Protein AF-A0A8E2E405-F1 (afdb_monomer_lite)

InterPro domains:
  IPR010730 Heterokaryon incompatibility [PF06985] (7-87)
  IPR052895 Heterokaryon Regulation/Transcriptional Modulator [PTHR24148] (1-90)

Secondary structure (DSSP, 8-state):
----TT-------HHHHS-SS-HHHHHHHHHHHHHHHHH-S-------S--TTHHHHHHHHHHHHHTPPP-SS-HHHHHHHHHHHHTS----

Foldseek 3Di:
DPDDPVDDDDDDDLVPNADPPDPVRNVVVVVCVVVVCVPDPDDDDDLDDDDDCQVLLVVLVVCVVVVDDDDDDDVVVNVVVVVVSVPDPDDD

Radius of gyration: 17.03 Å; chains: 1; bounding box: 45×35×33 Å

Sequence (92 aa):
RLRDPSFERMIWVDAICIDQDNFEEKSHQIQLMAKIYSKAIRALAWLGEAAGDSNRALKGIRIAAEKESTSSLDNKTIQQAIPALLQRQWQE

Structure (mmCIF, N/CA/C/O backbone):
data_AF-A0A8E2E405-F1
#
_entry.id   AF-A0A8E2E405-F1
#
loop_
_atom_site.group_PDB
_atom_site.id
_atom_site.type_symbol
_atom_site.label_atom_id
_atom_site.label_alt_id
_atom_site.label_comp_id
_atom_site.label_asym_id
_atom_site.label_entity_id
_atom_site.label_seq_id
_atom_site.pdbx_PDB_ins_code
_atom_site.Cartn_x
_atom_site.Cartn_y
_atom_site.Cartn_z
_atom_site.occupancy
_atom_site.B_iso_or_equiv
_atom_site.auth_seq_id
_atom_site.auth_comp_id
_atom_site.auth_asym_id
_atom_site.auth_atom_id
_atom_site.pdbx_PDB_model_num
ATOM 1 N N . ARG A 1 1 ? 6.677 -15.557 -1.743 1.00 70.25 1 ARG A N 1
ATOM 2 C CA . ARG A 1 1 ? 5.311 -15.976 -2.137 1.00 70.25 1 ARG A CA 1
ATOM 3 C C . ARG A 1 1 ? 4.391 -15.780 -0.934 1.00 70.25 1 ARG A C 1
ATOM 5 O O . ARG A 1 1 ? 4.725 -16.298 0.120 1.00 70.25 1 ARG A O 1
ATOM 12 N N . LEU A 1 2 ? 3.325 -14.979 -1.057 1.00 83.19 2 LEU A N 1
ATOM 13 C CA . LEU A 1 2 ? 2.430 -14.651 0.069 1.00 83.19 2 LEU A CA 1
ATOM 14 C C . LEU A 1 2 ? 1.394 -15.760 0.334 1.00 83.19 2 LEU A C 1
ATOM 16 O O . LEU A 1 2 ? 1.154 -16.121 1.480 1.00 83.19 2 LEU A O 1
ATOM 20 N N . ARG A 1 3 ? 0.830 -16.342 -0.731 1.00 88.62 3 ARG A N 1
ATOM 21 C CA . ARG A 1 3 ? -0.164 -17.424 -0.658 1.00 88.62 3 ARG A CA 1
ATOM 22 C C . ARG A 1 3 ? 0.504 -18.788 -0.503 1.00 88.62 3 ARG A C 1
ATOM 24 O O . ARG A 1 3 ? 1.259 -19.207 -1.387 1.00 88.62 3 ARG A O 1
ATOM 31 N N . ASP A 1 4 ? 0.199 -19.474 0.589 1.00 90.31 4 ASP A N 1
ATOM 32 C CA . ASP A 1 4 ? 0.708 -20.804 0.913 1.00 90.31 4 ASP A CA 1
ATOM 33 C C . ASP A 1 4 ? -0.417 -21.624 1.564 1.00 90.31 4 ASP A C 1
ATOM 35 O O . ASP A 1 4 ? -0.931 -21.188 2.589 1.00 90.31 4 ASP A O 1
ATOM 39 N N . PRO A 1 5 ? -0.844 -22.749 0.966 1.00 91.56 5 PRO A N 1
ATOM 40 C CA . PRO A 1 5 ? -1.937 -23.553 1.510 1.00 91.56 5 PRO A CA 1
ATOM 41 C C . PRO A 1 5 ? -1.554 -24.301 2.793 1.00 91.56 5 PRO A C 1
ATOM 43 O O . PRO A 1 5 ? -2.439 -24.761 3.503 1.00 91.56 5 PRO A O 1
ATOM 46 N N . SER A 1 6 ? -0.260 -24.429 3.094 1.00 95.62 6 SER A N 1
ATOM 47 C CA . SER A 1 6 ? 0.223 -25.176 4.256 1.00 95.62 6 SER A CA 1
ATOM 48 C C . SER A 1 6 ? 0.337 -24.319 5.520 1.00 95.62 6 SER A C 1
ATOM 50 O O . SER A 1 6 ? 0.579 -24.864 6.593 1.00 95.62 6 SER A O 1
ATOM 52 N N . PHE A 1 7 ? 0.201 -22.991 5.411 1.00 89.31 7 PHE A N 1
ATOM 53 C CA . PHE A 1 7 ? 0.410 -22.068 6.528 1.00 89.31 7 PHE A CA 1
ATOM 54 C C . PHE A 1 7 ? -0.570 -20.897 6.506 1.00 89.31 7 PHE A C 1
ATOM 56 O O . PHE A 1 7 ? -0.597 -20.106 5.559 1.00 89.31 7 PHE A O 1
ATOM 63 N N . GLU A 1 8 ? -1.295 -20.725 7.608 1.00 90.94 8 GLU A N 1
ATOM 64 C CA . GLU A 1 8 ? -2.103 -19.534 7.856 1.00 90.94 8 GLU A CA 1
ATOM 65 C C . GLU A 1 8 ? -1.216 -18.313 8.138 1.00 90.94 8 GLU A C 1
ATOM 67 O O . GLU A 1 8 ? -0.111 -18.418 8.681 1.00 90.94 8 GLU A O 1
ATOM 72 N N . ARG A 1 9 ? -1.688 -17.124 7.747 1.00 90.25 9 ARG A N 1
ATOM 73 C CA . ARG A 1 9 ? -0.984 -15.856 7.971 1.00 90.25 9 ARG A CA 1
ATOM 74 C C . ARG A 1 9 ? -1.974 -14.786 8.402 1.00 90.25 9 ARG A C 1
ATOM 76 O O . ARG A 1 9 ? -2.975 -14.567 7.729 1.00 90.25 9 ARG A O 1
ATOM 83 N N . MET A 1 10 ? -1.644 -14.071 9.472 1.00 91.31 10 MET A N 1
ATOM 84 C CA . MET A 1 10 ? -2.331 -12.835 9.830 1.00 91.31 10 MET A CA 1
ATOM 85 C C . MET A 1 10 ? -1.827 -11.716 8.917 1.00 91.31 10 MET A C 1
ATOM 87 O O . MET A 1 10 ? -0.626 -11.445 8.869 1.00 91.31 10 MET A O 1
ATOM 91 N N . ILE A 1 11 ? -2.740 -11.086 8.183 1.00 92.50 11 ILE A N 1
ATOM 92 C CA . ILE A 1 11 ? -2.444 -9.958 7.301 1.00 92.50 11 ILE A CA 1
ATOM 93 C C . ILE A 1 11 ? -3.386 -8.804 7.623 1.00 92.50 11 ILE A C 1
ATOM 95 O O . ILE A 1 11 ? -4.541 -9.020 7.978 1.00 92.50 11 ILE A O 1
ATOM 99 N N . TRP A 1 12 ? -2.877 -7.586 7.482 1.00 94.06 12 TRP A N 1
ATOM 100 C CA . TRP A 1 12 ? -3.673 -6.368 7.489 1.00 94.06 12 TRP A CA 1
ATOM 101 C C . TRP A 1 12 ? -3.567 -5.749 6.098 1.00 94.06 12 TRP A C 1
ATOM 103 O O . TRP A 1 12 ? -2.462 -5.632 5.564 1.00 94.06 12 TRP A O 1
ATOM 113 N N . VAL A 1 13 ? -4.711 -5.425 5.501 1.00 93.50 13 VAL A N 1
ATOM 114 C CA . VAL A 1 13 ? -4.818 -4.865 4.150 1.00 93.50 13 VAL A CA 1
ATOM 115 C C . VAL A 1 13 ? -5.666 -3.612 4.273 1.00 93.50 13 VAL A C 1
ATOM 117 O O . VAL A 1 13 ? -6.840 -3.729 4.606 1.00 93.50 13 VAL A O 1
ATOM 120 N N . ASP A 1 14 ? -5.097 -2.432 4.035 1.00 92.50 14 ASP A N 1
ATOM 121 C CA . ASP A 1 14 ? -5.782 -1.143 4.211 1.00 92.50 14 ASP A CA 1
ATOM 122 C C . ASP A 1 14 ? -7.108 -1.083 3.438 1.00 92.50 14 ASP A C 1
ATOM 124 O O . ASP A 1 14 ? -8.131 -0.729 4.015 1.00 92.50 14 ASP A O 1
ATOM 128 N N . ALA A 1 15 ? -7.124 -1.554 2.189 1.00 90.44 15 ALA A N 1
ATOM 129 C CA . ALA A 1 15 ? -8.320 -1.597 1.348 1.00 90.44 15 ALA A CA 1
ATOM 130 C C . ALA A 1 15 ? -9.446 -2.527 1.853 1.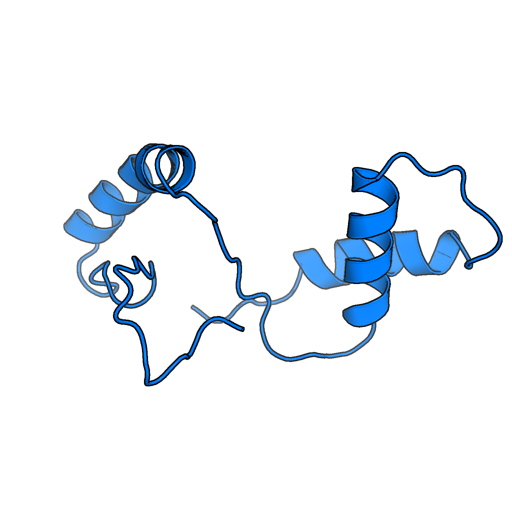00 90.44 15 ALA A C 1
ATOM 132 O O . ALA A 1 15 ? -10.560 -2.451 1.349 1.00 90.44 15 ALA A O 1
ATOM 133 N N . ILE A 1 16 ? -9.172 -3.429 2.806 1.00 91.88 16 ILE A N 1
ATOM 134 C CA . ILE A 1 16 ? -10.157 -4.393 3.338 1.00 91.88 16 ILE A CA 1
ATOM 135 C C . ILE A 1 16 ? -10.462 -4.122 4.814 1.00 91.88 16 ILE A C 1
ATOM 137 O O . ILE A 1 16 ? -11.597 -4.260 5.253 1.00 91.88 16 ILE A O 1
ATOM 141 N N . CYS A 1 17 ? -9.438 -3.800 5.602 1.00 94.44 17 CYS A N 1
ATOM 142 C CA . CYS A 1 17 ? -9.540 -3.622 7.046 1.00 94.44 17 CYS A CA 1
ATOM 143 C C . CYS A 1 17 ? -10.005 -2.222 7.454 1.00 94.44 17 CYS A C 1
ATOM 145 O O . CYS A 1 17 ? -10.295 -2.029 8.630 1.00 94.44 17 CYS A O 1
ATOM 147 N N . ILE A 1 18 ? -10.005 -1.260 6.530 1.00 94.44 18 ILE A N 1
ATOM 148 C CA . ILE A 1 18 ? -10.543 0.082 6.739 1.00 94.44 18 ILE A CA 1
ATOM 149 C C . ILE A 1 18 ? -11.851 0.169 5.964 1.00 94.44 18 ILE A C 1
ATOM 151 O O . ILE A 1 18 ? -11.852 -0.058 4.751 1.00 94.44 18 ILE A O 1
ATOM 155 N N . ASP A 1 19 ? -12.934 0.536 6.644 1.00 94.75 19 ASP A N 1
ATOM 156 C CA . ASP A 1 19 ? -14.164 0.932 5.965 1.00 94.75 19 ASP A CA 1
ATOM 157 C C . ASP A 1 19 ? -13.900 2.204 5.143 1.00 94.75 19 ASP A C 1
ATOM 159 O O . ASP A 1 19 ? -13.639 3.283 5.682 1.00 94.75 19 ASP A O 1
ATOM 163 N N . GLN A 1 20 ? -13.908 2.058 3.817 1.00 91.44 20 GLN A N 1
ATOM 164 C CA . GLN A 1 20 ? -13.613 3.155 2.898 1.00 91.44 20 GLN A CA 1
ATOM 165 C C . GLN A 1 20 ? -14.769 4.157 2.784 1.00 91.44 20 GLN A C 1
ATOM 167 O O . GLN A 1 20 ? -14.514 5.309 2.421 1.00 91.44 20 GLN A O 1
ATOM 172 N N . ASP A 1 21 ? -15.992 3.742 3.132 1.00 96.06 21 ASP A N 1
ATOM 173 C CA . ASP A 1 21 ? -17.213 4.548 3.058 1.00 96.06 21 ASP A CA 1
ATOM 174 C C . ASP A 1 21 ? -17.473 5.314 4.368 1.00 96.06 21 ASP A C 1
ATOM 176 O O . ASP A 1 21 ? -18.138 6.355 4.376 1.00 96.06 21 ASP A O 1
ATOM 180 N N . ASN A 1 22 ? -16.902 4.854 5.485 1.00 97.00 22 ASN A N 1
ATOM 181 C CA . ASN A 1 22 ? -16.959 5.547 6.768 1.00 97.00 22 ASN A CA 1
ATOM 182 C C . ASN A 1 22 ? -15.779 6.513 6.951 1.00 97.00 22 ASN A C 1
ATOM 184 O O . ASN A 1 22 ? -14.697 6.146 7.412 1.00 97.00 22 ASN A O 1
ATOM 188 N N . PHE A 1 23 ? -16.010 7.794 6.655 1.00 96.19 23 PHE A N 1
ATOM 189 C CA . PHE A 1 23 ? -14.984 8.835 6.765 1.00 96.19 23 PHE A CA 1
ATOM 190 C C . PHE A 1 23 ? -14.376 8.971 8.172 1.00 96.19 23 PHE A C 1
ATOM 192 O O . PHE A 1 23 ? -13.179 9.250 8.298 1.00 96.19 23 PHE A O 1
ATOM 199 N N . GLU A 1 24 ? -15.173 8.790 9.227 1.00 96.88 24 GLU A N 1
ATOM 200 C CA . GLU A 1 24 ? -14.705 8.916 10.609 1.00 96.88 24 GLU A CA 1
ATOM 201 C C . GLU A 1 24 ? -13.746 7.774 10.962 1.00 96.88 24 GLU A C 1
ATOM 203 O O . GLU A 1 24 ? -12.626 8.020 11.421 1.00 96.88 24 GLU A O 1
ATOM 208 N N . GLU A 1 25 ? -14.141 6.533 10.665 1.00 95.62 25 GLU A N 1
ATOM 209 C CA . GLU A 1 25 ? -13.280 5.370 10.872 1.00 95.62 25 GLU A CA 1
ATOM 210 C C . GLU A 1 25 ? -12.022 5.461 10.009 1.00 95.62 25 GLU A C 1
ATOM 212 O O . GLU A 1 25 ? -10.912 5.334 10.528 1.00 95.62 25 GLU A O 1
ATOM 217 N N . LYS A 1 26 ? -12.172 5.744 8.711 1.00 95.12 26 LYS A N 1
ATOM 218 C CA . LYS A 1 26 ? -11.055 5.897 7.775 1.00 95.12 26 LYS A CA 1
ATOM 219 C C . LYS A 1 26 ? -10.035 6.909 8.278 1.00 95.12 26 LYS A C 1
ATOM 221 O O . LYS A 1 26 ? -8.842 6.611 8.319 1.00 95.12 26 LYS A O 1
ATOM 226 N N . SER A 1 27 ? -10.492 8.076 8.729 1.00 95.44 27 SER A N 1
ATOM 227 C CA . SER A 1 27 ? -9.617 9.105 9.300 1.00 95.44 27 SER A CA 1
ATOM 228 C C . SER A 1 27 ? -8.865 8.598 10.533 1.00 95.44 27 SER A C 1
ATOM 230 O O . SER A 1 27 ? -7.668 8.860 10.676 1.00 95.44 27 SER A O 1
ATOM 232 N N . HIS A 1 28 ? -9.529 7.834 11.404 1.00 95.62 28 HIS A N 1
ATOM 233 C CA . HIS A 1 28 ? -8.898 7.238 12.579 1.00 95.62 28 HIS A CA 1
ATOM 234 C C . HIS A 1 28 ? -7.869 6.158 12.203 1.00 95.62 28 HIS A C 1
ATOM 236 O O . HIS A 1 28 ? -6.740 6.169 12.697 1.00 95.62 28 HIS A O 1
ATOM 242 N N . GLN A 1 29 ? -8.214 5.254 11.284 1.00 95.25 29 GLN A N 1
ATOM 243 C CA . GLN A 1 29 ? -7.335 4.177 10.824 1.00 95.25 29 GLN A CA 1
ATOM 244 C C . GLN A 1 29 ? -6.097 4.718 10.104 1.00 95.25 29 GLN A C 1
ATOM 246 O O . GLN A 1 29 ? -4.990 4.237 10.350 1.00 95.25 29 GLN A O 1
ATOM 251 N N . ILE A 1 30 ? -6.243 5.765 9.282 1.00 93.69 30 ILE A N 1
ATOM 252 C CA . ILE A 1 30 ? -5.118 6.422 8.597 1.00 93.69 30 ILE A CA 1
ATOM 253 C C . ILE A 1 30 ? -4.080 6.931 9.607 1.00 93.69 30 ILE A C 1
ATOM 255 O O . ILE A 1 30 ? -2.879 6.729 9.415 1.00 93.69 30 ILE A O 1
ATOM 259 N N . GLN A 1 31 ? -4.515 7.511 10.731 1.00 95.44 31 GLN A N 1
ATOM 260 C CA . GLN A 1 31 ? -3.604 7.950 11.798 1.00 95.44 31 GLN A CA 1
ATOM 261 C C . GLN A 1 31 ? -2.857 6.777 12.457 1.00 95.44 31 GLN A C 1
ATOM 263 O O . GLN A 1 31 ? -1.735 6.940 12.944 1.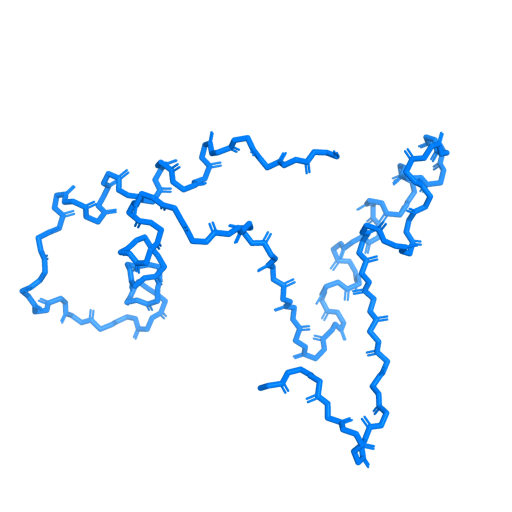00 95.44 31 GLN A O 1
ATOM 268 N N . LEU A 1 32 ? -3.443 5.577 12.446 1.00 95.31 32 LEU A N 1
ATOM 269 C CA . LEU A 1 32 ? -2.834 4.363 12.985 1.00 95.31 32 LEU A CA 1
ATOM 270 C C . LEU A 1 32 ? -1.882 3.669 12.001 1.00 95.31 32 LEU A C 1
ATOM 272 O O . LEU A 1 32 ? -1.043 2.885 12.452 1.00 95.31 32 LEU A O 1
ATOM 276 N N . MET A 1 33 ? -1.937 3.959 10.696 1.00 94.75 33 MET A N 1
ATOM 277 C CA . MET A 1 33 ? -1.147 3.252 9.673 1.00 94.75 33 MET A CA 1
ATOM 278 C C . MET A 1 33 ? 0.354 3.260 9.966 1.00 94.75 33 MET A C 1
ATOM 280 O O . MET A 1 33 ? 1.003 2.221 9.870 1.00 94.75 33 MET A O 1
ATOM 284 N N . ALA A 1 34 ? 0.912 4.388 10.417 1.00 93.31 34 ALA A N 1
ATOM 285 C CA . ALA A 1 34 ? 2.327 4.465 10.792 1.00 93.31 34 ALA A CA 1
ATOM 286 C C . ALA A 1 34 ? 2.684 3.473 11.920 1.00 93.31 34 ALA A C 1
ATOM 288 O O . ALA A 1 34 ? 3.725 2.807 11.893 1.00 93.31 34 ALA A O 1
ATOM 289 N N . LYS A 1 35 ? 1.792 3.318 12.905 1.00 95.75 35 LYS A N 1
ATOM 290 C CA . LYS A 1 35 ? 1.943 2.368 14.016 1.00 95.75 35 LYS A CA 1
ATOM 291 C C . LYS A 1 35 ? 1.739 0.918 13.569 1.00 95.75 35 LYS A C 1
ATOM 293 O O . LYS A 1 35 ? 2.408 0.030 14.087 1.00 95.75 35 LYS A O 1
ATOM 298 N N . ILE A 1 36 ? 0.828 0.667 12.632 1.00 94.44 36 ILE A N 1
ATOM 299 C CA . ILE A 1 36 ? 0.585 -0.671 12.079 1.00 94.44 36 ILE A CA 1
ATOM 300 C C . ILE A 1 36 ? 1.793 -1.115 11.247 1.00 94.44 36 ILE A C 1
ATOM 302 O O . ILE A 1 36 ? 2.370 -2.167 11.522 1.00 94.44 36 ILE A O 1
ATOM 306 N N . TYR A 1 37 ? 2.248 -0.286 10.304 1.00 94.25 37 TYR A N 1
ATOM 307 C CA . TYR A 1 37 ? 3.395 -0.597 9.450 1.00 94.25 37 TYR A CA 1
ATOM 308 C C . TYR A 1 37 ? 4.691 -0.782 10.235 1.00 94.25 37 TYR A C 1
ATOM 310 O O . TYR A 1 37 ? 5.443 -1.708 9.946 1.00 94.25 37 TYR A O 1
ATOM 318 N N . SER A 1 38 ? 4.934 0.032 11.266 1.00 94.50 38 SER A N 1
ATOM 319 C CA . SER A 1 38 ? 6.122 -0.123 12.123 1.00 94.50 38 SER A CA 1
ATOM 320 C C . SER A 1 38 ? 6.130 -1.412 12.949 1.00 94.50 38 SER A C 1
ATOM 322 O O . SER A 1 38 ? 7.197 -1.865 13.356 1.00 94.50 38 SER A O 1
ATOM 324 N N . LYS A 1 39 ? 4.964 -2.021 13.193 1.00 94.50 39 LYS A N 1
ATOM 325 C CA . LYS A 1 39 ? 4.838 -3.300 13.907 1.00 94.50 39 LYS A CA 1
ATOM 326 C C . LYS A 1 39 ? 4.772 -4.513 12.979 1.00 94.50 39 LYS A C 1
ATOM 328 O O . LYS A 1 39 ? 4.851 -5.643 13.459 1.00 94.50 39 LYS A O 1
ATOM 333 N N . ALA A 1 40 ? 4.603 -4.307 11.676 1.00 94.25 40 ALA A N 1
ATOM 334 C CA . ALA A 1 40 ? 4.507 -5.394 10.717 1.00 94.25 40 ALA A CA 1
ATOM 335 C C . ALA A 1 40 ? 5.874 -6.062 10.513 1.00 94.25 40 ALA A C 1
ATOM 337 O O . ALA A 1 40 ? 6.887 -5.397 10.322 1.00 94.25 40 ALA A O 1
ATOM 338 N N . ILE A 1 41 ? 5.895 -7.399 10.471 1.00 93.19 41 ILE A N 1
ATOM 339 C CA . ILE A 1 41 ? 7.114 -8.160 10.139 1.00 93.19 41 ILE A CA 1
ATOM 340 C C . ILE A 1 41 ? 7.579 -7.818 8.715 1.00 93.19 41 ILE A C 1
ATOM 342 O O . ILE A 1 41 ? 8.774 -7.785 8.428 1.00 93.19 41 ILE A O 1
ATOM 346 N N . ARG A 1 42 ? 6.625 -7.591 7.805 1.00 91.50 42 ARG A N 1
ATOM 347 C CA . ARG A 1 42 ? 6.857 -7.121 6.436 1.00 91.50 42 ARG A CA 1
ATOM 348 C C . ARG A 1 42 ? 5.702 -6.225 6.018 1.00 91.50 42 ARG A C 1
ATOM 350 O O . ARG A 1 42 ? 4.549 -6.614 6.185 1.00 91.50 42 ARG A O 1
ATOM 357 N N . ALA A 1 43 ? 6.021 -5.081 5.426 1.00 92.06 43 ALA A N 1
ATOM 358 C CA . ALA A 1 43 ? 5.062 -4.257 4.705 1.00 92.06 43 ALA A CA 1
ATOM 359 C C . ALA A 1 43 ? 5.149 -4.581 3.208 1.00 92.06 43 ALA A C 1
ATOM 361 O O . ALA A 1 43 ? 6.244 -4.712 2.656 1.00 92.06 43 ALA A O 1
ATOM 362 N N . LEU A 1 44 ? 3.997 -4.744 2.561 1.00 91.12 44 LEU A N 1
ATOM 363 C CA . LEU A 1 44 ? 3.888 -4.970 1.124 1.00 91.12 44 LEU A CA 1
ATOM 364 C C . LEU A 1 44 ? 3.055 -3.832 0.541 1.00 91.12 44 LEU A C 1
ATOM 366 O O . LEU A 1 44 ? 1.943 -3.606 1.000 1.00 91.12 44 LEU A O 1
ATOM 370 N N . ALA A 1 45 ? 3.596 -3.138 -0.456 1.00 88.38 45 ALA A N 1
ATOM 371 C CA . ALA A 1 45 ? 2.876 -2.108 -1.194 1.00 88.38 45 ALA A CA 1
ATOM 372 C C . ALA A 1 45 ? 2.483 -2.656 -2.568 1.00 88.38 45 ALA A C 1
ATOM 374 O O . ALA A 1 45 ? 3.336 -3.155 -3.308 1.00 88.38 45 ALA A O 1
ATOM 375 N N . TRP A 1 46 ? 1.197 -2.573 -2.901 1.00 86.88 46 TRP A N 1
ATOM 376 C CA . TRP A 1 46 ? 0.700 -2.890 -4.234 1.00 86.88 46 TRP A CA 1
ATOM 377 C C . TRP A 1 46 ? 0.736 -1.631 -5.097 1.00 86.88 46 TRP A C 1
ATOM 379 O O . TRP A 1 46 ? 0.029 -0.666 -4.833 1.00 86.88 46 TRP A O 1
ATOM 389 N N . LEU A 1 47 ? 1.578 -1.647 -6.128 1.00 86.12 47 LEU A N 1
ATOM 390 C CA . LEU A 1 47 ? 1.744 -0.553 -7.085 1.00 86.12 47 LEU A CA 1
ATOM 391 C C . LEU A 1 47 ? 1.053 -0.901 -8.408 1.00 86.12 47 LEU A C 1
ATOM 393 O O . LEU A 1 47 ? 1.627 -0.699 -9.479 1.00 86.12 47 LEU A O 1
ATOM 397 N N . GLY A 1 48 ? -0.157 -1.463 -8.340 1.00 84.56 48 GLY A N 1
ATOM 398 C CA . GLY A 1 48 ? -0.935 -1.841 -9.518 1.00 84.56 48 GLY A CA 1
ATOM 399 C C . GLY A 1 48 ? -0.280 -2.910 -10.396 1.00 84.56 48 GLY A C 1
ATOM 400 O O . GLY A 1 48 ? 0.753 -3.498 -10.070 1.00 84.56 48 GLY A O 1
ATOM 401 N N . GLU A 1 49 ? -0.907 -3.152 -11.543 1.00 86.69 49 GLU A N 1
ATOM 402 C CA . GLU A 1 49 ? -0.361 -4.042 -12.563 1.00 86.69 49 GLU A CA 1
ATOM 403 C C . GLU A 1 49 ? 0.897 -3.459 -13.219 1.00 86.69 49 GLU A C 1
ATOM 405 O O . GLU A 1 49 ? 1.104 -2.241 -13.307 1.00 86.69 49 GLU A O 1
ATOM 410 N N . ALA A 1 50 ? 1.745 -4.351 -13.733 1.00 86.25 50 ALA A N 1
ATOM 411 C CA . ALA A 1 50 ? 2.920 -3.942 -14.486 1.00 86.25 50 ALA A CA 1
ATOM 412 C C . ALA A 1 50 ? 2.496 -3.185 -15.757 1.00 86.25 50 ALA A C 1
ATOM 414 O O . ALA A 1 50 ? 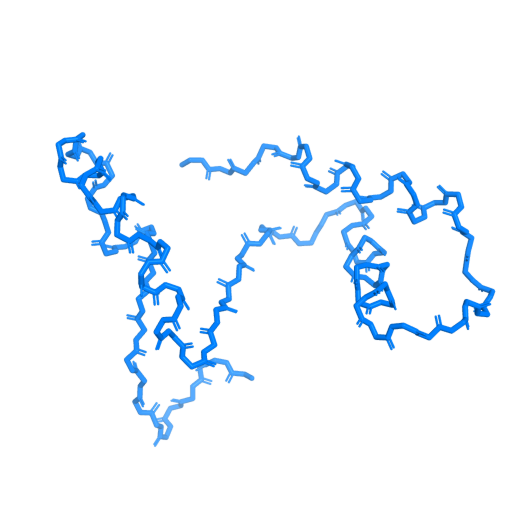1.836 -3.729 -16.637 1.00 86.25 50 ALA A O 1
ATOM 415 N N . ALA A 1 51 ? 2.922 -1.929 -15.874 1.00 84.75 51 ALA A N 1
ATOM 416 C CA . ALA A 1 51 ? 2.637 -1.088 -17.037 1.00 84.75 51 ALA A CA 1
ATOM 417 C C . ALA A 1 51 ? 3.837 -0.195 -17.377 1.00 84.75 51 ALA A C 1
ATOM 419 O O . ALA A 1 51 ? 4.633 0.119 -16.487 1.00 84.75 51 ALA A O 1
ATOM 420 N N . GLY A 1 52 ? 3.966 0.267 -18.624 1.00 84.44 52 GLY A N 1
ATOM 421 C CA . GLY A 1 52 ? 5.054 1.166 -19.048 1.00 84.44 52 GLY A CA 1
ATOM 422 C C . GLY A 1 52 ? 6.435 0.728 -18.531 1.00 84.44 52 GLY A C 1
ATOM 423 O O . GLY A 1 52 ? 6.785 -0.448 -18.590 1.00 84.44 52 GLY A O 1
ATOM 424 N N . ASP A 1 53 ? 7.185 1.654 -17.928 1.00 85.06 53 ASP A N 1
ATOM 425 C CA . ASP A 1 53 ? 8.525 1.399 -17.377 1.00 85.06 53 ASP A CA 1
ATOM 426 C C . ASP A 1 53 ? 8.546 0.933 -15.897 1.00 85.06 53 ASP A C 1
ATOM 428 O O . ASP A 1 53 ? 9.577 1.042 -15.229 1.00 85.06 53 ASP A O 1
ATOM 432 N N . SER A 1 54 ? 7.452 0.369 -15.356 1.00 87.00 54 SER A N 1
ATOM 433 C CA . SER A 1 54 ? 7.366 -0.021 -13.921 1.00 87.00 54 SER A CA 1
ATOM 434 C C . SER A 1 54 ? 8.504 -0.936 -13.474 1.00 87.00 54 SER A C 1
ATOM 436 O O . SER A 1 54 ? 9.104 -0.722 -12.425 1.00 87.00 54 SER A O 1
ATOM 438 N N . ASN A 1 55 ? 8.850 -1.935 -14.291 1.00 86.75 55 ASN A N 1
ATOM 439 C CA . ASN A 1 55 ? 9.923 -2.877 -13.970 1.00 86.75 55 ASN A CA 1
ATOM 440 C C . ASN A 1 55 ? 11.281 -2.176 -13.848 1.00 86.75 55 ASN A C 1
ATOM 442 O O . ASN A 1 55 ? 12.106 -2.545 -13.013 1.00 86.75 55 ASN A O 1
ATOM 446 N N . ARG A 1 56 ? 11.513 -1.142 -14.662 1.00 84.94 56 ARG A N 1
ATOM 447 C CA . ARG A 1 56 ? 12.753 -0.358 -14.639 1.00 84.94 56 ARG A CA 1
ATOM 448 C C . ARG A 1 56 ? 12.779 0.582 -13.443 1.00 84.94 56 ARG A C 1
ATOM 450 O O . ARG A 1 56 ? 13.817 0.677 -12.796 1.00 84.94 56 ARG A O 1
ATOM 457 N N . ALA A 1 57 ? 11.646 1.202 -13.115 1.00 87.38 57 ALA A N 1
ATOM 458 C CA . ALA A 1 57 ? 11.494 2.006 -11.907 1.00 87.38 57 ALA A CA 1
ATOM 459 C C . ALA A 1 57 ? 11.768 1.175 -10.641 1.00 87.38 57 ALA A C 1
ATOM 461 O O . ALA A 1 57 ? 12.604 1.557 -9.827 1.00 87.38 57 ALA A O 1
ATOM 462 N N . LEU A 1 58 ? 11.151 -0.007 -10.518 1.00 87.88 58 LEU A N 1
ATOM 463 C CA . LEU A 1 58 ? 11.369 -0.925 -9.393 1.00 87.88 58 LEU A CA 1
ATOM 464 C C . LEU A 1 58 ? 12.819 -1.420 -9.317 1.00 87.88 58 LEU A C 1
ATOM 466 O O . LEU A 1 58 ? 13.391 -1.483 -8.229 1.00 87.88 58 LEU A O 1
ATOM 470 N N . LYS A 1 59 ? 13.446 -1.718 -10.463 1.00 84.56 59 LYS A N 1
ATOM 471 C CA . LYS A 1 59 ? 14.875 -2.055 -10.521 1.00 84.56 59 LYS A CA 1
ATOM 472 C C . LYS A 1 59 ? 15.746 -0.894 -10.032 1.00 84.56 59 LYS A C 1
ATOM 474 O O . LYS A 1 59 ? 16.674 -1.123 -9.265 1.00 84.56 59 LYS A O 1
ATOM 479 N N . GLY A 1 60 ? 15.431 0.336 -10.435 1.00 83.56 60 GLY A N 1
ATOM 480 C CA . GLY A 1 60 ? 16.119 1.544 -9.978 1.00 83.56 60 GLY A CA 1
ATOM 481 C C . GLY A 1 60 ? 16.002 1.765 -8.470 1.00 83.56 60 GLY A C 1
ATOM 482 O O . GLY A 1 60 ? 17.013 1.989 -7.810 1.00 83.56 60 GLY A O 1
ATOM 483 N N . ILE A 1 61 ? 14.791 1.633 -7.917 1.00 85.12 61 ILE A N 1
ATOM 484 C CA . ILE A 1 61 ? 14.534 1.727 -6.469 1.00 85.12 61 ILE A CA 1
ATOM 485 C C . ILE A 1 61 ? 15.357 0.684 -5.708 1.00 85.12 61 ILE A C 1
ATOM 487 O O . ILE A 1 61 ? 15.987 1.007 -4.703 1.00 85.12 61 ILE A O 1
ATOM 491 N N . ARG A 1 62 ? 15.392 -0.558 -6.205 1.00 85.19 62 ARG A N 1
ATOM 492 C CA . ARG A 1 62 ? 16.172 -1.637 -5.596 1.00 85.19 62 ARG A CA 1
ATOM 493 C C . ARG A 1 62 ? 17.670 -1.326 -5.567 1.00 85.19 62 ARG A C 1
ATOM 495 O O . ARG A 1 62 ? 18.273 -1.418 -4.505 1.00 85.19 62 ARG A O 1
ATOM 502 N N . ILE A 1 63 ? 18.242 -0.905 -6.696 1.00 81.88 63 ILE A N 1
ATOM 503 C CA . ILE A 1 63 ? 19.666 -0.541 -6.787 1.00 81.88 63 ILE A CA 1
ATOM 504 C C . ILE A 1 63 ? 19.996 0.597 -5.809 1.00 81.88 63 ILE A C 1
ATOM 506 O O . ILE A 1 63 ? 20.984 0.523 -5.081 1.00 81.88 63 ILE A O 1
ATOM 510 N N . ALA A 1 64 ? 19.145 1.627 -5.744 1.00 81.19 64 ALA A N 1
ATOM 511 C CA . ALA A 1 64 ? 19.328 2.746 -4.821 1.00 81.19 64 ALA A CA 1
ATOM 512 C C . ALA A 1 64 ? 19.285 2.307 -3.344 1.00 81.19 64 ALA A C 1
ATOM 514 O O . ALA A 1 64 ? 20.038 2.833 -2.525 1.00 81.19 64 ALA A O 1
ATOM 515 N N . ALA A 1 65 ? 18.437 1.331 -3.006 1.00 82.44 65 ALA A N 1
ATOM 516 C CA . ALA A 1 65 ? 18.343 0.774 -1.659 1.00 82.44 65 ALA A CA 1
ATOM 517 C C . ALA A 1 65 ? 19.553 -0.105 -1.285 1.00 82.44 65 ALA A C 1
ATOM 519 O O . ALA A 1 65 ? 19.974 -0.102 -0.129 1.00 82.44 65 ALA A O 1
ATOM 520 N N . GLU A 1 66 ? 20.127 -0.830 -2.249 1.00 82.50 66 GLU A N 1
ATOM 521 C CA . GLU A 1 66 ? 21.255 -1.755 -2.047 1.00 82.50 66 GLU A CA 1
ATOM 522 C C . GLU A 1 66 ? 22.631 -1.043 -2.001 1.00 82.50 66 GLU A C 1
ATOM 524 O O . GLU A 1 66 ? 23.632 -1.678 -1.680 1.00 82.50 66 GLU A O 1
ATOM 529 N N . LYS A 1 67 ? 22.700 0.282 -2.238 1.00 68.69 67 LYS A N 1
ATOM 530 C CA . LYS A 1 67 ? 23.944 1.093 -2.272 1.00 68.69 67 LYS A CA 1
ATOM 531 C C . LYS A 1 67 ? 25.032 0.547 -3.216 1.00 68.69 67 LYS A C 1
ATOM 533 O O . LYS A 1 67 ? 26.210 0.860 -3.040 1.00 68.69 67 LYS A O 1
ATOM 538 N N . GLU A 1 68 ? 24.670 -0.246 -4.221 1.00 62.97 68 GLU A N 1
ATOM 539 C CA . GLU A 1 68 ? 25.635 -0.746 -5.201 1.00 62.97 68 GLU A CA 1
ATOM 540 C C . GLU A 1 68 ? 26.006 0.340 -6.220 1.00 62.97 68 GLU A C 1
ATOM 542 O O . GLU A 1 68 ? 25.148 1.007 -6.805 1.00 62.97 68 GLU A O 1
ATOM 547 N N . SER A 1 69 ? 27.313 0.509 -6.443 1.00 61.50 69 SER A N 1
ATOM 548 C CA . SER A 1 69 ? 27.862 1.401 -7.464 1.00 61.50 69 SER A CA 1
ATOM 549 C C . SER A 1 69 ? 27.395 0.958 -8.850 1.00 61.50 69 SER A C 1
ATOM 551 O O . SER A 1 69 ? 27.692 -0.142 -9.313 1.00 61.50 69 SER A O 1
ATOM 553 N N . THR A 1 70 ? 26.655 1.840 -9.514 1.00 55.62 70 THR A N 1
ATOM 554 C CA . THR A 1 70 ? 26.044 1.640 -10.828 1.00 55.62 70 THR A CA 1
ATOM 555 C C . THR A 1 70 ? 27.045 1.133 -11.868 1.00 55.62 70 THR A C 1
ATOM 557 O O . THR A 1 70 ? 27.943 1.875 -12.269 1.00 55.62 70 THR A O 1
ATOM 560 N N . SER A 1 71 ? 26.842 -0.079 -12.391 1.00 57.81 71 SER A N 1
ATOM 561 C CA . SER A 1 71 ? 27.384 -0.462 -13.696 1.00 57.81 71 SER A CA 1
ATOM 562 C C . SER A 1 71 ? 26.246 -0.546 -14.723 1.00 57.81 71 SER A C 1
ATOM 564 O O . SER A 1 71 ? 25.357 -1.389 -14.659 1.00 57.81 71 SER A O 1
ATOM 566 N N . SER A 1 72 ? 26.271 0.397 -15.669 1.00 55.72 72 SER A N 1
ATOM 567 C CA . SER A 1 72 ? 25.718 0.269 -17.024 1.00 55.72 72 SER A CA 1
ATOM 568 C C . SER A 1 72 ? 24.220 -0.073 -17.193 1.00 55.72 72 SER A C 1
ATOM 570 O O . SER A 1 72 ? 23.860 -0.935 -17.996 1.00 55.72 72 SER A O 1
ATOM 572 N N . LEU A 1 73 ? 23.318 0.663 -16.541 1.00 57.88 73 LEU A N 1
ATOM 573 C CA . LEU A 1 73 ? 21.942 0.840 -17.032 1.00 57.88 73 LEU A CA 1
ATOM 574 C C . LEU A 1 73 ? 21.690 2.333 -17.210 1.00 57.88 73 LEU A C 1
ATOM 576 O O . LEU A 1 73 ? 22.112 3.122 -16.372 1.00 57.88 73 LEU A O 1
ATOM 580 N N . ASP A 1 74 ? 21.049 2.709 -18.317 1.00 67.31 74 ASP A N 1
ATOM 581 C CA . ASP A 1 74 ? 20.853 4.097 -18.740 1.00 67.31 74 ASP A CA 1
ATOM 582 C C . ASP A 1 74 ? 20.169 4.932 -17.638 1.00 67.31 74 ASP A C 1
ATOM 584 O O . ASP A 1 74 ? 18.944 4.906 -17.464 1.00 67.31 74 ASP A O 1
ATOM 588 N N . ASN A 1 75 ? 20.990 5.644 -16.853 1.00 66.69 75 ASN A N 1
ATOM 589 C CA . ASN A 1 75 ? 20.579 6.432 -15.688 1.00 66.69 75 ASN A CA 1
ATOM 590 C C . ASN A 1 75 ? 19.465 7.417 -16.047 1.00 66.69 75 ASN A C 1
ATOM 592 O O . ASN A 1 75 ? 18.585 7.682 -15.229 1.00 66.69 75 ASN A O 1
ATOM 596 N N . LYS A 1 76 ? 19.462 7.913 -17.290 1.00 65.50 76 LYS A N 1
ATOM 597 C CA . LYS A 1 76 ? 18.457 8.850 -17.784 1.00 65.50 76 LYS A CA 1
ATOM 598 C C . LYS A 1 76 ? 17.065 8.225 -17.812 1.00 65.50 76 LYS A C 1
ATOM 600 O O . LYS A 1 76 ? 16.100 8.879 -17.428 1.00 65.50 76 LYS A O 1
ATOM 605 N N . THR A 1 77 ? 16.947 6.953 -18.196 1.00 64.69 77 THR A N 1
ATOM 606 C CA . THR A 1 77 ? 15.634 6.305 -18.229 1.00 64.69 77 THR A CA 1
ATOM 607 C C . THR A 1 77 ? 15.157 5.854 -16.852 1.00 64.69 77 THR A C 1
ATOM 609 O O . THR A 1 77 ? 13.961 5.890 -16.589 1.00 64.69 77 THR A O 1
ATOM 612 N N . ILE A 1 78 ? 16.063 5.471 -15.944 1.00 68.81 78 ILE A N 1
ATOM 613 C CA . ILE A 1 78 ? 15.689 5.162 -14.551 1.00 68.81 78 ILE A CA 1
ATOM 614 C C . ILE A 1 78 ? 15.186 6.428 -13.842 1.00 68.81 78 ILE A C 1
ATOM 616 O O . ILE A 1 78 ? 14.164 6.380 -13.155 1.00 68.81 78 ILE A O 1
ATOM 620 N N . GLN A 1 79 ? 15.852 7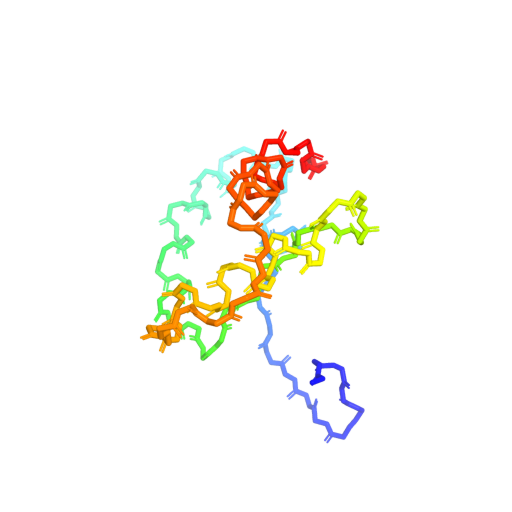.568 -14.063 1.00 71.06 79 GLN A N 1
ATOM 621 C CA . GLN A 1 79 ? 15.431 8.857 -13.509 1.00 71.06 79 GLN A CA 1
ATOM 622 C C . GLN A 1 79 ? 14.052 9.306 -14.004 1.00 71.06 79 GLN A C 1
ATOM 624 O O . GLN A 1 79 ? 13.338 9.964 -13.258 1.00 71.06 79 GLN A O 1
ATOM 629 N N . GLN A 1 80 ? 13.653 8.937 -15.224 1.00 79.50 80 GLN A N 1
ATOM 630 C CA . GLN A 1 80 ? 12.319 9.241 -15.756 1.00 79.50 80 GLN A CA 1
ATOM 631 C C . GLN A 1 80 ? 11.255 8.225 -15.313 1.00 79.50 80 GLN A C 1
ATOM 633 O O . GLN A 1 80 ? 10.100 8.593 -15.098 1.00 79.50 80 GLN A O 1
ATOM 638 N N . ALA A 1 81 ? 11.635 6.959 -15.124 1.00 82.62 81 ALA A N 1
ATOM 639 C CA . ALA A 1 81 ? 10.704 5.889 -14.777 1.00 82.62 81 ALA A CA 1
ATOM 640 C C . ALA A 1 81 ? 10.171 5.983 -13.334 1.00 82.62 81 ALA A C 1
ATOM 642 O O . ALA A 1 81 ? 9.011 5.650 -13.099 1.00 82.62 81 ALA A O 1
ATOM 643 N N . ILE A 1 82 ? 10.978 6.439 -12.365 1.00 82.75 82 ILE A N 1
ATOM 644 C CA . ILE A 1 82 ? 10.544 6.547 -10.956 1.00 82.75 82 ILE A CA 1
ATOM 645 C C . ILE A 1 82 ? 9.437 7.604 -10.773 1.00 82.75 82 ILE A C 1
ATOM 647 O O . ILE A 1 82 ? 8.391 7.252 -10.227 1.00 82.75 82 ILE A O 1
ATOM 651 N N . PRO A 1 83 ? 9.583 8.859 -11.248 1.00 84.56 83 PRO A N 1
ATOM 652 C CA . PRO A 1 83 ? 8.501 9.842 -11.187 1.00 84.56 83 PRO A CA 1
ATOM 653 C C . PRO A 1 83 ? 7.245 9.367 -11.915 1.00 84.56 83 PRO A C 1
ATOM 655 O O . PRO A 1 83 ? 6.149 9.498 -11.381 1.00 84.56 83 PRO A O 1
ATOM 658 N N . ALA A 1 84 ? 7.406 8.746 -13.089 1.00 85.62 84 ALA A N 1
ATOM 659 C CA . ALA A 1 84 ? 6.287 8.202 -13.853 1.00 85.62 84 ALA A CA 1
ATOM 660 C C . ALA A 1 84 ? 5.554 7.069 -13.117 1.00 85.62 84 ALA A C 1
ATOM 662 O O . ALA A 1 84 ? 4.352 6.910 -13.304 1.00 85.62 84 ALA A 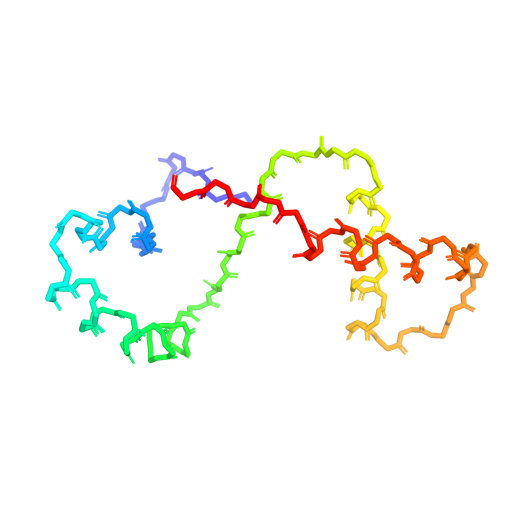O 1
ATOM 663 N N . LEU A 1 85 ? 6.250 6.287 -12.282 1.00 86.12 85 LEU A N 1
ATOM 664 C CA . LEU A 1 85 ? 5.631 5.294 -11.405 1.00 86.12 85 LEU A CA 1
ATOM 665 C C . LEU A 1 85 ? 4.867 5.975 -10.259 1.00 86.12 85 LEU A C 1
ATOM 667 O O . LEU A 1 85 ? 3.718 5.631 -10.017 1.00 86.12 85 LEU A O 1
ATOM 671 N N . LEU A 1 86 ? 5.473 6.952 -9.577 1.00 83.00 86 LEU A N 1
ATOM 672 C CA . LEU A 1 86 ? 4.869 7.615 -8.412 1.00 83.00 86 LEU A CA 1
ATOM 673 C C . LEU A 1 86 ? 3.665 8.498 -8.764 1.00 83.00 86 LEU A C 1
ATOM 675 O O . LEU A 1 86 ? 2.744 8.606 -7.964 1.00 83.00 86 LEU A O 1
ATOM 679 N N . GLN A 1 87 ? 3.660 9.105 -9.952 1.00 84.62 87 GLN A N 1
ATOM 680 C CA . GLN A 1 87 ? 2.588 9.985 -10.435 1.00 84.62 87 GLN A CA 1
ATOM 681 C C . GLN A 1 87 ? 1.408 9.233 -11.063 1.00 84.62 87 GLN A C 1
ATOM 683 O O . GLN A 1 87 ? 0.508 9.856 -11.626 1.00 84.62 87 GLN A O 1
ATOM 688 N N . ARG A 1 88 ? 1.399 7.897 -11.011 1.00 82.88 88 ARG A N 1
ATOM 689 C CA . ARG A 1 88 ? 0.257 7.126 -11.498 1.00 82.88 88 ARG A CA 1
ATOM 690 C C . ARG A 1 88 ? -0.990 7.438 -10.702 1.00 82.88 88 ARG A C 1
ATOM 692 O O . ARG A 1 88 ? -0.941 7.595 -9.486 1.00 82.88 88 ARG A O 1
ATOM 699 N N . GLN A 1 89 ? -2.117 7.427 -11.406 1.00 77.12 89 GLN A N 1
ATOM 700 C CA . GLN A 1 89 ? -3.404 7.286 -10.751 1.00 77.12 89 GLN A CA 1
ATOM 701 C C . GLN A 1 89 ? -3.504 5.862 -10.214 1.00 77.12 89 GLN A C 1
ATOM 703 O O . GLN A 1 89 ? -3.801 4.912 -10.939 1.00 77.12 89 GLN A O 1
ATOM 708 N N . TRP A 1 90 ? -3.153 5.726 -8.942 1.00 72.25 90 TRP A N 1
ATOM 709 C CA . TRP A 1 90 ? -3.457 4.553 -8.146 1.00 72.25 90 TRP A CA 1
ATOM 710 C C . TRP A 1 90 ? -4.951 4.603 -7.853 1.00 72.25 90 TRP A C 1
ATOM 712 O O . TRP A 1 90 ? -5.437 5.635 -7.400 1.00 72.25 90 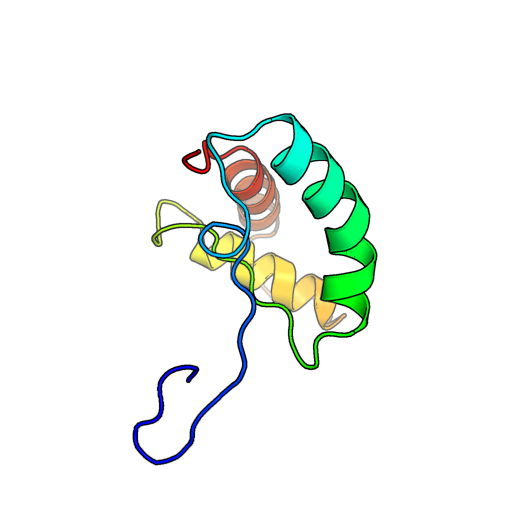TRP A O 1
ATOM 722 N N . GLN A 1 91 ? -5.678 3.551 -8.230 1.00 56.59 91 GLN A N 1
ATOM 723 C CA . GLN A 1 91 ? -7.129 3.518 -8.053 1.00 56.59 91 GLN A CA 1
ATOM 724 C C . GLN A 1 91 ? -7.475 3.688 -6.568 1.00 56.59 91 GLN A C 1
ATOM 726 O O . GLN A 1 91 ? -6.838 3.053 -5.724 1.00 56.59 91 GLN A O 1
ATOM 731 N N . GLU A 1 92 ? -8.439 4.569 -6.296 1.00 47.38 92 GLU A N 1
ATOM 732 C CA . GLU A 1 92 ? -9.172 4.650 -5.026 1.00 47.38 92 GLU A CA 1
ATOM 733 C C . GLU A 1 92 ? -10.247 3.562 -4.970 1.00 47.38 92 GLU A C 1
ATOM 735 O O . GLU A 1 92 ? -10.852 3.280 -6.035 1.00 47.38 92 GLU A O 1
#

pLDDT: mean 84.62, std 11.63, range [47.38, 97.0]

Organism: NCBI:txid1314670